Protein AF-A0A2W6BE45-F1 (afdb_monomer_lite)

Secondary structure (DSSP, 8-state):
---THHHHH-TTGGG--HHHHHH-HHHHHHHHHHH-SEEEETTTTEEEE-SHHHHHHHHH-TTTS-S--TT-HHHHHH-S-HHHH--

Foldseek 3Di:
DPPPVQCVVAVLLQPDAPVCVVVPCVVSLVVCVVPPQWGQHPNVNDIDHRDDVVVVVLVVCCVVNPLQDPPPVCCVPVNDDCSNGPD

Structure (mmCIF, N/CA/C/O backbone):
data_AF-A0A2W6BE45-F1
#
_entry.id   AF-A0A2W6BE45-F1
#
loop_
_atom_site.group_PDB
_atom_site.id
_atom_site.type_symbol
_atom_site.label_atom_id
_atom_site.label_alt_id
_atom_site.label_comp_id
_atom_site.label_asym_id
_atom_site.label_entity_id
_atom_site.label_seq_id
_atom_site.pdbx_PDB_ins_code
_atom_site.Cartn_x
_atom_site.Cartn_y
_atom_site.Cartn_z
_atom_site.occupancy
_atom_site.B_iso_or_equiv
_atom_site.auth_seq_id
_atom_site.auth_comp_id
_atom_site.auth_asym_id
_atom_site.auth_atom_id
_atom_site.pdbx_PDB_model_num
ATOM 1 N N . MET A 1 1 ? 9.378 -13.969 5.666 1.00 47.88 1 MET A N 1
ATOM 2 C CA . MET A 1 1 ? 9.173 -14.746 4.424 1.00 47.88 1 MET A CA 1
ATOM 3 C C . MET A 1 1 ? 7.722 -14.565 4.023 1.00 47.88 1 MET A C 1
ATOM 5 O O . MET A 1 1 ? 6.858 -15.186 4.625 1.00 47.88 1 MET A O 1
ATOM 9 N N . VAL A 1 2 ? 7.447 -13.640 3.104 1.00 55.50 2 VAL A N 1
ATOM 10 C CA . VAL A 1 2 ? 6.093 -13.421 2.578 1.00 55.50 2 VAL A CA 1
ATOM 11 C C . VAL A 1 2 ? 5.632 -14.726 1.922 1.00 55.50 2 VAL A C 1
ATOM 13 O O . VAL A 1 2 ? 6.409 -15.302 1.155 1.00 55.50 2 VAL A O 1
ATOM 16 N N . PRO A 1 3 ? 4.434 -15.246 2.226 1.00 55.03 3 PRO A N 1
ATOM 17 C CA . PRO A 1 3 ? 4.003 -16.515 1.668 1.00 55.03 3 PRO A CA 1
ATOM 18 C C . PRO A 1 3 ? 3.860 -16.391 0.144 1.00 55.03 3 PRO A C 1
ATOM 20 O O . PRO A 1 3 ? 3.182 -15.494 -0.356 1.00 55.03 3 PRO A O 1
ATOM 23 N N . ASP A 1 4 ? 4.488 -17.327 -0.576 1.00 70.19 4 ASP A N 1
ATOM 24 C CA . ASP A 1 4 ? 4.547 -17.499 -2.045 1.00 70.19 4 ASP A CA 1
ATOM 25 C C . ASP A 1 4 ? 3.206 -17.278 -2.780 1.00 70.19 4 ASP A C 1
ATOM 27 O O . ASP A 1 4 ? 3.157 -16.921 -3.956 1.00 70.19 4 ASP A O 1
ATOM 31 N N . ARG A 1 5 ? 2.095 -17.423 -2.056 1.00 83.56 5 ARG A N 1
ATOM 32 C CA . ARG A 1 5 ? 0.726 -17.205 -2.515 1.00 83.56 5 ARG A CA 1
ATOM 33 C C . ARG A 1 5 ? 0.464 -15.801 -3.070 1.00 83.56 5 ARG A C 1
ATOM 35 O O . ARG A 1 5 ? -0.157 -15.696 -4.121 1.00 83.56 5 ARG A O 1
ATOM 42 N N . HIS A 1 6 ? 0.954 -14.734 -2.435 1.00 88.44 6 HIS A N 1
ATOM 43 C CA . HIS A 1 6 ? 0.624 -13.373 -2.888 1.00 88.44 6 HIS A CA 1
ATOM 44 C C . HIS A 1 6 ? 1.170 -13.062 -4.285 1.00 88.44 6 HIS A C 1
ATOM 46 O O . HIS A 1 6 ? 0.512 -12.374 -5.054 1.00 88.44 6 HIS A O 1
ATOM 52 N N . ARG A 1 7 ? 2.329 -13.615 -4.665 1.00 85.50 7 ARG A N 1
ATOM 53 C CA . ARG A 1 7 ? 2.862 -13.438 -6.029 1.00 85.50 7 ARG A CA 1
ATOM 54 C C . ARG A 1 7 ? 2.018 -14.142 -7.089 1.00 85.50 7 ARG A C 1
ATOM 56 O O . ARG A 1 7 ? 2.024 -13.713 -8.236 1.00 85.50 7 ARG A O 1
ATOM 63 N N . ARG A 1 8 ? 1.329 -15.226 -6.718 1.00 89.81 8 ARG A N 1
ATOM 64 C CA . ARG A 1 8 ? 0.425 -15.957 -7.615 1.00 89.81 8 ARG A CA 1
ATOM 65 C C . ARG A 1 8 ? -0.917 -15.246 -7.754 1.00 89.81 8 ARG A C 1
ATOM 67 O O . ARG A 1 8 ? -1.442 -15.182 -8.858 1.00 89.81 8 ARG A O 1
ATOM 74 N N . ASP A 1 9 ? -1.429 -14.708 -6.649 1.00 94.19 9 ASP A N 1
ATOM 75 C CA . ASP A 1 9 ? -2.732 -14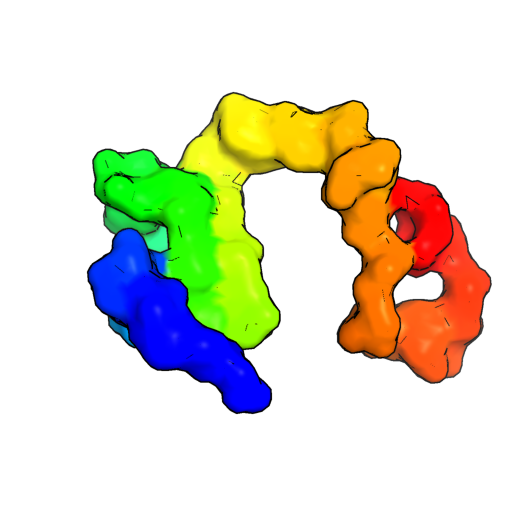.039 -6.600 1.00 94.19 9 ASP A CA 1
ATOM 76 C C . ASP A 1 9 ? -2.671 -12.601 -7.176 1.00 94.19 9 ASP A C 1
ATOM 78 O O . ASP A 1 9 ? -3.679 -12.111 -7.679 1.00 94.19 9 ASP A O 1
ATOM 82 N N . PHE A 1 10 ? -1.492 -11.954 -7.159 1.00 96.56 10 PHE A N 1
ATOM 83 C CA . PHE A 1 10 ? -1.248 -10.582 -7.650 1.00 96.56 10 PHE A CA 1
ATOM 84 C C . PHE A 1 10 ? -0.073 -10.520 -8.643 1.00 96.56 10 PHE A C 1
ATOM 86 O O . PHE A 1 10 ? 1.011 -10.015 -8.315 1.00 96.56 10 PHE A O 1
ATOM 93 N N . PRO A 1 11 ? -0.232 -11.097 -9.848 1.00 96.56 11 PRO A N 1
ATOM 94 C CA . PRO A 1 11 ? 0.846 -11.193 -10.822 1.00 96.56 11 PRO A CA 1
ATOM 95 C C . PRO A 1 11 ? 1.301 -9.833 -11.368 1.00 96.56 11 PRO A C 1
ATOM 97 O O . PRO A 1 11 ? 2.494 -9.690 -11.629 1.00 96.56 11 PRO A O 1
ATOM 100 N N . LEU A 1 12 ? 0.426 -8.829 -11.524 1.00 97.19 12 LEU A N 1
ATOM 101 C CA . LEU A 1 12 ? 0.857 -7.496 -11.967 1.00 97.19 12 LEU A CA 1
ATOM 102 C C . LEU A 1 12 ? 1.638 -6.786 -10.863 1.00 97.19 12 LEU A C 1
ATOM 104 O O . LEU A 1 12 ? 2.742 -6.310 -11.129 1.00 97.19 12 LEU A O 1
ATOM 108 N N . GLY A 1 13 ? 1.140 -6.772 -9.624 1.00 96.94 13 GLY A N 1
ATOM 109 C CA . GLY A 1 13 ? 1.885 -6.208 -8.491 1.00 96.94 13 GLY A CA 1
ATOM 110 C C . GLY A 1 13 ? 3.249 -6.851 -8.276 1.00 96.94 13 GLY A C 1
ATOM 111 O O . GLY A 1 13 ? 4.225 -6.157 -7.996 1.00 96.94 13 GLY A O 1
ATOM 112 N N . ALA A 1 14 ? 3.349 -8.164 -8.494 1.00 96.94 14 ALA A N 1
ATOM 113 C CA . ALA A 1 14 ? 4.604 -8.901 -8.396 1.00 96.94 14 ALA A CA 1
ATOM 114 C C . ALA A 1 14 ? 5.670 -8.482 -9.426 1.00 96.94 14 ALA A C 1
ATOM 116 O O . ALA A 1 14 ? 6.834 -8.855 -9.252 1.00 96.94 14 ALA A O 1
ATOM 117 N N . THR A 1 15 ? 5.296 -7.741 -10.476 1.00 96.94 15 THR A N 1
ATOM 118 C CA . THR A 1 15 ? 6.230 -7.232 -11.496 1.00 96.94 15 THR A CA 1
ATOM 119 C C . THR A 1 15 ? 6.703 -5.803 -11.244 1.00 96.94 15 THR A C 1
ATOM 121 O O . THR A 1 15 ? 7.726 -5.421 -11.802 1.00 96.94 15 THR A O 1
ATOM 124 N N . ILE A 1 16 ? 6.009 -5.031 -10.398 1.00 97.50 16 ILE A N 1
ATOM 125 C CA . ILE A 1 16 ? 6.334 -3.619 -10.157 1.00 97.50 16 ILE A CA 1
ATOM 126 C C . ILE A 1 16 ? 7.572 -3.486 -9.270 1.00 97.50 16 ILE A C 1
ATOM 128 O O . ILE A 1 16 ? 7.644 -4.035 -8.164 1.00 97.50 16 ILE A O 1
ATOM 132 N N . THR A 1 17 ? 8.541 -2.707 -9.736 1.00 96.56 17 THR A N 1
ATOM 133 C CA . THR A 1 17 ? 9.809 -2.464 -9.038 1.00 96.56 17 THR A CA 1
ATOM 134 C C . THR A 1 17 ? 9.838 -1.104 -8.340 1.00 96.56 17 THR A C 1
ATOM 136 O O . THR A 1 17 ? 9.152 -0.168 -8.742 1.00 96.56 17 THR A O 1
ATOM 139 N N . LEU A 1 18 ? 10.690 -0.963 -7.316 1.00 96.12 18 LEU A N 1
ATOM 140 C CA . LEU A 1 18 ? 10.933 0.338 -6.679 1.00 96.12 18 LEU A CA 1
ATOM 141 C C . LEU A 1 18 ? 11.487 1.373 -7.668 1.00 96.12 18 LEU A C 1
ATOM 143 O O . LEU A 1 18 ? 11.084 2.526 -7.616 1.00 96.12 18 LEU A O 1
ATOM 147 N N . ALA A 1 19 ? 12.368 0.963 -8.585 1.00 97.31 19 ALA A N 1
ATOM 148 C CA . ALA A 1 19 ? 12.975 1.865 -9.564 1.00 97.31 19 ALA A CA 1
ATOM 149 C C . ALA A 1 19 ? 11.943 2.458 -10.540 1.00 97.31 19 ALA A C 1
ATOM 151 O O . ALA A 1 19 ? 12.027 3.634 -10.889 1.00 97.31 19 ALA A O 1
ATOM 152 N N . GLU A 1 20 ? 10.955 1.663 -10.963 1.00 96.00 20 GLU A N 1
ATOM 153 C CA . GLU A 1 20 ? 9.842 2.158 -11.781 1.00 96.00 20 GLU A CA 1
ATOM 154 C C . GLU A 1 20 ? 9.007 3.187 -11.016 1.00 96.00 20 GLU A C 1
ATOM 156 O O . GLU A 1 20 ? 8.706 4.243 -11.565 1.00 96.00 20 GLU A O 1
ATOM 161 N N . LEU A 1 21 ? 8.673 2.903 -9.751 1.00 95.62 21 LEU A N 1
ATOM 162 C CA . LEU A 1 21 ? 7.897 3.816 -8.907 1.00 95.62 21 LEU A CA 1
ATOM 163 C C . LEU A 1 21 ? 8.638 5.126 -8.613 1.00 95.62 21 LEU A C 1
ATOM 165 O O . LEU A 1 21 ? 8.003 6.175 -8.573 1.00 95.62 21 LEU A O 1
ATOM 169 N N . ASP A 1 22 ? 9.956 5.061 -8.422 1.00 96.94 22 ASP A N 1
ATOM 170 C CA . ASP A 1 22 ? 10.814 6.225 -8.176 1.00 96.94 22 ASP A CA 1
ATOM 171 C C . ASP A 1 22 ? 10.972 7.098 -9.433 1.00 96.94 22 ASP A C 1
ATOM 173 O O . ASP A 1 22 ? 10.997 8.323 -9.353 1.00 96.94 22 ASP A O 1
ATOM 177 N N . THR A 1 23 ? 11.015 6.471 -10.615 1.00 97.94 23 THR A N 1
ATOM 178 C CA . THR A 1 23 ? 11.137 7.184 -11.896 1.00 97.94 23 THR A CA 1
ATOM 179 C C . THR A 1 23 ? 9.826 7.863 -12.298 1.00 97.94 23 THR A C 1
ATOM 181 O O . THR A 1 23 ? 9.808 9.058 -12.586 1.00 97.94 23 THR A O 1
ATOM 184 N N . ASP A 1 24 ? 8.736 7.096 -12.368 1.00 97.31 24 ASP A N 1
ATOM 185 C CA . ASP A 1 24 ? 7.388 7.601 -12.626 1.00 97.31 24 ASP A CA 1
ATOM 186 C C . ASP A 1 24 ? 6.349 6.558 -12.172 1.00 97.31 24 ASP A C 1
ATOM 188 O O . ASP A 1 24 ? 6.172 5.521 -12.823 1.00 97.31 24 ASP A O 1
ATOM 192 N N . PRO A 1 25 ? 5.602 6.817 -11.088 1.00 96.50 25 PRO A N 1
ATOM 193 C CA . PRO A 1 25 ? 4.639 5.854 -10.574 1.00 96.50 25 PRO A CA 1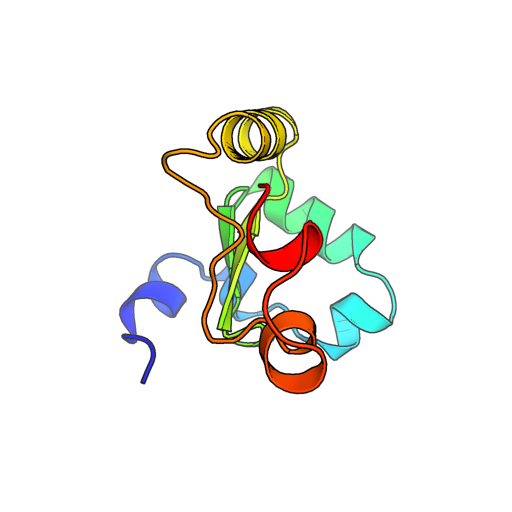
ATOM 194 C C . PRO A 1 25 ? 3.340 5.802 -11.395 1.00 96.50 25 PRO A C 1
ATOM 196 O O . PRO A 1 25 ? 2.580 4.834 -11.288 1.00 96.50 25 PRO A O 1
ATOM 199 N N . HIS A 1 26 ? 3.034 6.813 -12.220 1.00 97.56 26 HIS A N 1
ATOM 200 C CA . HIS A 1 26 ? 1.721 6.936 -12.865 1.00 97.56 26 HIS A CA 1
ATOM 201 C C . HIS A 1 26 ? 1.403 5.790 -13.837 1.00 97.56 26 HIS A C 1
ATOM 203 O O . HIS A 1 26 ? 0.282 5.268 -13.760 1.00 97.56 26 HIS A O 1
ATOM 209 N N . PRO A 1 27 ? 2.334 5.331 -14.701 1.00 98.06 27 PRO A N 1
ATOM 210 C CA . PRO A 1 27 ? 2.097 4.194 -15.582 1.00 98.06 27 PRO A CA 1
ATOM 211 C C . PRO A 1 27 ? 1.821 2.901 -14.811 1.00 98.06 27 PRO A C 1
ATOM 213 O O . PRO A 1 27 ? 0.901 2.164 -15.168 1.00 98.06 27 PRO A O 1
ATOM 216 N N . ALA A 1 28 ? 2.572 2.631 -13.738 1.00 97.12 28 ALA A N 1
AT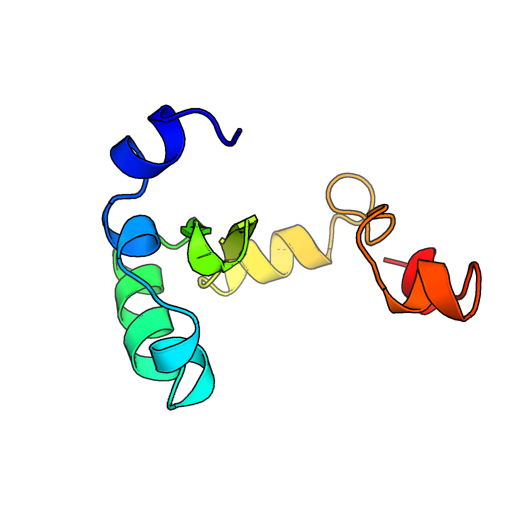OM 217 C CA . ALA A 1 28 ? 2.352 1.462 -12.887 1.00 97.12 28 ALA A CA 1
ATOM 218 C C . ALA A 1 28 ? 0.985 1.539 -12.190 1.00 97.12 28 ALA A C 1
ATOM 220 O O . ALA A 1 28 ? 0.189 0.602 -12.260 1.00 97.12 28 ALA A O 1
ATOM 221 N N . HIS A 1 29 ? 0.661 2.691 -11.598 1.00 97.50 29 HIS A N 1
ATOM 222 C CA . HIS A 1 29 ? -0.623 2.920 -10.940 1.00 97.50 29 HIS A CA 1
ATOM 223 C C . HIS A 1 29 ? -1.813 2.794 -11.899 1.00 97.50 29 HIS A C 1
ATOM 225 O O . HIS A 1 29 ? -2.869 2.309 -11.495 1.00 97.50 29 HIS A O 1
ATOM 231 N N . ALA A 1 30 ? -1.671 3.230 -13.155 1.00 98.00 30 ALA A N 1
ATOM 232 C CA . ALA A 1 30 ? -2.718 3.098 -14.165 1.00 98.00 30 ALA A CA 1
ATOM 233 C C . ALA A 1 30 ? -3.001 1.624 -14.486 1.00 98.00 30 ALA A C 1
ATOM 235 O O . ALA A 1 30 ? -4.151 1.197 -14.398 1.00 98.00 30 ALA A O 1
ATOM 236 N N . ARG A 1 31 ? -1.953 0.829 -14.745 1.00 97.50 31 ARG A N 1
ATOM 237 C CA . ARG A 1 31 ? -2.085 -0.616 -15.008 1.00 97.50 31 ARG A CA 1
ATOM 238 C C . ARG A 1 31 ? -2.715 -1.359 -13.830 1.00 97.50 31 ARG A C 1
ATOM 240 O O . ARG A 1 31 ? -3.590 -2.198 -14.033 1.00 97.50 31 ARG A O 1
ATOM 247 N N . LEU A 1 32 ? -2.286 -1.042 -12.606 1.00 98.19 32 LEU A N 1
ATOM 248 C CA . LEU A 1 32 ? -2.843 -1.642 -11.393 1.00 98.19 32 LEU A CA 1
ATOM 249 C C . LEU A 1 32 ? -4.316 -1.260 -11.214 1.00 98.19 32 LEU A C 1
ATOM 251 O O . LEU A 1 32 ? -5.141 -2.147 -11.038 1.00 98.19 32 LEU A O 1
ATOM 255 N N . ARG A 1 33 ? -4.693 0.016 -11.365 1.00 98.06 33 ARG A N 1
ATOM 256 C CA . ARG A 1 33 ? -6.101 0.449 -11.249 1.00 98.06 33 ARG A CA 1
ATOM 257 C C . ARG A 1 33 ? -7.059 -0.333 -12.136 1.00 98.06 33 ARG A C 1
ATOM 259 O O . ARG A 1 33 ? -8.188 -0.584 -11.724 1.00 98.06 33 ARG A O 1
ATOM 266 N N . GLU A 1 34 ? -6.630 -0.664 -13.349 1.00 97.75 34 GLU A N 1
ATOM 267 C CA . GLU A 1 34 ? -7.465 -1.356 -14.329 1.00 97.75 34 GLU A CA 1
ATOM 268 C C . GLU A 1 34 ? -7.705 -2.830 -13.985 1.00 97.75 34 GLU A C 1
ATOM 270 O O . GLU A 1 34 ? -8.752 -3.370 -14.339 1.00 97.75 34 GLU A O 1
ATOM 275 N N . ARG A 1 35 ? -6.743 -3.499 -13.337 1.00 97.25 35 ARG A N 1
ATOM 276 C CA . ARG A 1 35 ? -6.709 -4.973 -13.253 1.00 97.25 35 ARG A CA 1
ATOM 277 C C . ARG A 1 35 ? -6.494 -5.521 -11.845 1.00 97.25 35 ARG A C 1
ATOM 279 O O . ARG A 1 35 ? -7.106 -6.519 -11.488 1.00 97.25 35 ARG A O 1
ATOM 286 N N . GLU A 1 36 ? -5.664 -4.861 -11.047 1.00 97.94 36 GLU A N 1
ATOM 287 C CA . GLU A 1 36 ? -5.317 -5.222 -9.668 1.00 97.94 36 GLU A CA 1
ATOM 288 C C . GLU A 1 36 ? -5.392 -3.962 -8.775 1.00 97.94 36 GLU A C 1
ATOM 290 O O . GLU A 1 36 ? -4.368 -3.444 -8.322 1.00 97.94 36 GLU A O 1
ATOM 295 N N . PRO A 1 37 ? -6.602 -3.399 -8.547 1.00 97.62 37 PRO A N 1
ATOM 296 C CA . PRO A 1 37 ? -6.768 -2.109 -7.866 1.00 97.62 37 PRO A CA 1
ATOM 297 C C . PRO A 1 37 ? -6.328 -2.126 -6.394 1.00 97.62 37 PRO A C 1
ATOM 299 O O . PRO A 1 37 ? -6.123 -1.064 -5.804 1.00 97.62 37 PRO A O 1
ATOM 302 N N . VAL A 1 38 ? -6.185 -3.323 -5.825 1.00 98.06 38 VAL A N 1
ATOM 303 C CA . VAL A 1 38 ? -5.489 -3.622 -4.574 1.00 98.06 38 VAL A CA 1
ATOM 304 C C . VAL A 1 38 ? -4.523 -4.749 -4.895 1.00 98.06 38 VAL A C 1
ATOM 306 O O . VAL A 1 38 ? -4.961 -5.805 -5.349 1.00 98.06 38 VAL A O 1
ATOM 309 N N . SER A 1 39 ? -3.229 -4.524 -4.693 1.00 98.00 39 SER A N 1
ATOM 310 C CA . SER A 1 39 ? -2.203 -5.469 -5.121 1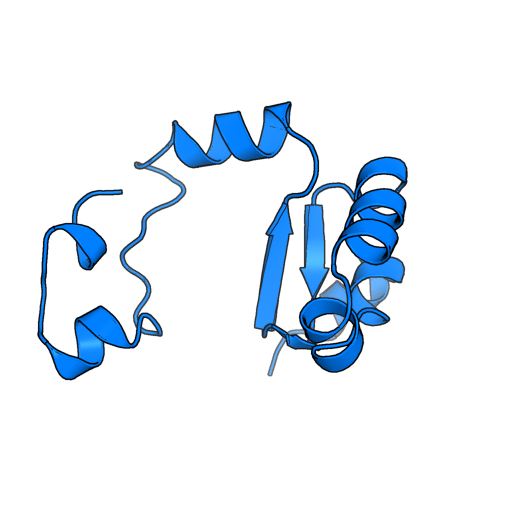.00 98.00 39 SER A CA 1
ATOM 311 C C . SER A 1 39 ? -1.086 -5.603 -4.103 1.00 98.00 39 SER A C 1
ATOM 313 O O . SER A 1 39 ? -0.630 -4.606 -3.548 1.00 98.00 39 SER A O 1
ATOM 315 N N . TRP A 1 40 ? -0.601 -6.826 -3.894 1.00 97.31 40 TRP A N 1
ATOM 316 C CA . TRP A 1 40 ? 0.634 -7.053 -3.148 1.00 97.31 40 TRP A CA 1
ATOM 317 C C . TRP A 1 40 ? 1.846 -6.691 -4.013 1.00 97.31 40 TRP A C 1
ATOM 319 O O . TRP A 1 40 ? 1.975 -7.192 -5.132 1.00 97.31 40 TRP A O 1
ATOM 329 N N . LEU A 1 41 ? 2.738 -5.843 -3.500 1.00 96.44 41 LEU A N 1
ATOM 330 C CA . LEU A 1 41 ? 3.995 -5.463 -4.145 1.00 96.44 41 LEU A 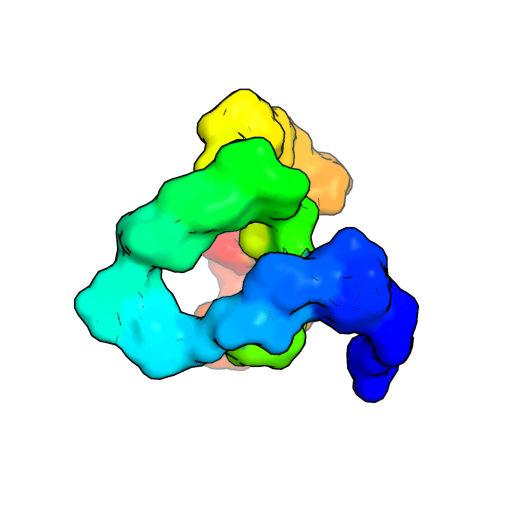CA 1
ATOM 331 C C . LEU A 1 41 ? 5.162 -6.012 -3.311 1.00 96.44 41 LEU A C 1
ATOM 333 O O . LEU A 1 41 ? 5.492 -5.444 -2.267 1.00 96.44 41 LEU A O 1
ATOM 337 N N . PRO A 1 42 ? 5.844 -7.085 -3.762 1.00 94.75 42 PRO A N 1
ATOM 338 C CA . PRO A 1 42 ? 7.010 -7.625 -3.062 1.00 94.75 42 PRO A CA 1
ATOM 339 C C . PRO A 1 42 ? 8.142 -6.605 -2.898 1.00 94.75 42 PRO A C 1
ATOM 341 O O . PRO A 1 42 ? 8.901 -6.684 -1.941 1.00 94.75 42 PRO A O 1
ATOM 344 N N . SER A 1 43 ? 8.245 -5.651 -3.826 1.00 93.75 43 SER A N 1
ATOM 345 C CA . SER A 1 43 ? 9.232 -4.569 -3.820 1.00 93.75 43 SER A CA 1
ATOM 346 C C . SER A 1 43 ? 9.027 -3.558 -2.684 1.00 93.75 43 SER A C 1
ATOM 348 O O . SER A 1 43 ? 9.991 -2.912 -2.285 1.00 93.75 43 SER A O 1
ATOM 350 N N . LEU A 1 44 ? 7.808 -3.458 -2.141 1.00 91.75 44 LEU A N 1
ATOM 351 C CA . LEU A 1 44 ? 7.457 -2.620 -0.987 1.00 91.75 44 LEU A CA 1
ATOM 352 C C . LEU A 1 44 ? 7.231 -3.426 0.300 1.00 91.75 44 LEU A C 1
ATOM 354 O O . LEU A 1 44 ? 7.017 -2.829 1.350 1.00 91.75 44 LEU A O 1
ATOM 358 N N . ASP A 1 45 ? 7.227 -4.761 0.218 1.00 91.31 45 ASP A N 1
ATOM 359 C CA . ASP A 1 45 ? 6.752 -5.645 1.293 1.00 91.31 45 ASP A CA 1
ATOM 360 C C . ASP A 1 45 ? 5.383 -5.196 1.852 1.00 91.31 45 ASP A C 1
ATOM 362 O O . ASP A 1 45 ? 5.152 -5.108 3.065 1.00 91.31 45 ASP A O 1
ATOM 366 N N . GLY A 1 46 ? 4.474 -4.840 0.937 1.00 92.38 46 GLY A N 1
ATOM 367 C CA . GLY A 1 46 ? 3.218 -4.195 1.292 1.00 92.38 46 GLY A CA 1
ATOM 368 C C . GLY A 1 46 ? 2.145 -4.245 0.212 1.00 92.38 46 GLY A C 1
ATOM 369 O O . GLY A 1 46 ? 2.375 -4.624 -0.939 1.00 92.38 46 GLY A O 1
ATOM 370 N N . TRP A 1 47 ? 0.943 -3.843 0.616 1.00 95.31 47 TRP A N 1
ATOM 371 C CA . TRP A 1 47 ? -0.211 -3.681 -0.260 1.00 95.31 47 TRP A CA 1
ATOM 372 C C . TRP A 1 47 ? -0.256 -2.269 -0.837 1.00 95.31 47 TRP A C 1
ATOM 374 O O . TRP A 1 47 ? -0.072 -1.296 -0.111 1.00 95.31 47 TRP A O 1
ATOM 384 N N . LEU A 1 48 ? -0.570 -2.157 -2.126 1.00 96.94 48 LEU A N 1
ATOM 385 C CA . LEU A 1 48 ? -0.838 -0.887 -2.789 1.00 96.94 48 LEU A CA 1
ATOM 386 C C . LEU A 1 48 ? -2.304 -0.822 -3.226 1.00 96.94 48 LEU A C 1
ATOM 388 O O . LEU A 1 48 ? -2.777 -1.681 -3.973 1.00 96.94 48 LEU A O 1
ATOM 392 N N . VAL A 1 49 ? -3.009 0.219 -2.783 1.00 97.94 49 VAL A N 1
ATOM 393 C CA . VAL A 1 49 ? -4.391 0.524 -3.177 1.00 97.94 49 VAL A CA 1
ATOM 394 C C . VAL A 1 49 ? -4.365 1.682 -4.168 1.00 97.94 49 VAL A C 1
ATOM 396 O O . VAL A 1 49 ? -3.898 2.770 -3.845 1.00 97.94 49 VAL A O 1
ATOM 399 N N . THR A 1 50 ? -4.852 1.461 -5.389 1.00 97.50 50 THR A N 1
ATOM 400 C CA . THR A 1 50 ? -4.727 2.442 -6.483 1.00 97.50 50 THR A CA 1
ATOM 401 C C . THR A 1 50 ? -6.061 3.024 -6.950 1.00 97.50 50 THR A C 1
ATOM 403 O O . THR A 1 50 ? -6.067 4.081 -7.592 1.00 97.50 50 THR A O 1
ATOM 406 N N . ARG A 1 51 ? -7.191 2.370 -6.638 1.00 96.88 51 ARG A N 1
ATOM 407 C CA . ARG A 1 51 ? -8.543 2.854 -6.966 1.00 96.88 51 ARG A CA 1
ATOM 408 C C . ARG A 1 51 ? -9.058 3.805 -5.886 1.00 96.88 51 ARG A C 1
ATOM 410 O O . ARG A 1 51 ? -8.924 3.534 -4.697 1.00 96.88 51 ARG A O 1
ATOM 417 N N . HIS A 1 52 ? -9.645 4.920 -6.317 1.00 96.44 52 HIS A N 1
ATOM 418 C CA . HIS A 1 52 ? -9.968 6.046 -5.439 1.00 96.44 52 HIS A CA 1
ATOM 419 C C . HIS A 1 52 ? -10.988 5.711 -4.341 1.00 96.44 52 HIS A C 1
ATOM 421 O O . HIS A 1 52 ? -10.776 6.061 -3.187 1.00 96.44 52 HIS A O 1
ATOM 427 N N . ASP A 1 53 ? -12.077 5.024 -4.683 1.00 97.81 53 ASP A N 1
ATOM 428 C CA . ASP A 1 53 ? -13.121 4.610 -3.736 1.00 97.81 53 ASP A CA 1
ATOM 429 C C . ASP A 1 53 ? -12.573 3.694 -2.630 1.00 97.81 53 ASP A C 1
ATOM 431 O O . ASP A 1 53 ? -12.891 3.887 -1.460 1.00 97.81 53 ASP A O 1
ATOM 435 N N . LEU A 1 54 ? -11.706 2.742 -2.987 1.00 97.56 54 LEU A N 1
ATOM 436 C CA . LEU A 1 54 ? -11.073 1.816 -2.046 1.00 97.56 54 LEU A CA 1
ATOM 437 C C . LEU A 1 54 ? -10.059 2.526 -1.150 1.00 97.56 54 LEU A C 1
ATOM 439 O O . LEU A 1 54 ? -10.048 2.298 0.056 1.00 97.56 54 LEU A O 1
ATOM 443 N N . ALA A 1 55 ? -9.242 3.414 -1.722 1.00 96.50 55 ALA A N 1
ATOM 444 C CA . ALA A 1 55 ? -8.304 4.220 -0.948 1.00 96.50 55 ALA A CA 1
ATOM 445 C C . ALA A 1 55 ? -9.049 5.110 0.056 1.00 96.50 55 ALA A C 1
ATOM 447 O O . ALA A 1 55 ? -8.680 5.176 1.224 1.00 96.50 55 ALA A O 1
ATOM 448 N N . LEU A 1 56 ? -10.137 5.753 -0.375 1.00 97.50 56 LEU A N 1
ATOM 449 C CA . LEU A 1 56 ? -10.950 6.599 0.492 1.00 97.50 56 LEU A CA 1
ATOM 450 C C . LEU A 1 56 ? -11.671 5.799 1.583 1.00 97.50 56 LEU A C 1
ATOM 452 O O . LEU A 1 56 ? -11.807 6.297 2.696 1.00 97.50 56 LEU A O 1
ATOM 456 N N . ALA A 1 57 ? -12.130 4.583 1.278 1.00 96.88 57 ALA A N 1
ATOM 457 C CA . ALA A 1 57 ? -12.717 3.690 2.272 1.00 96.88 57 ALA A CA 1
ATOM 458 C C . ALA A 1 57 ? -11.689 3.297 3.343 1.00 96.88 57 ALA A C 1
ATOM 460 O O . ALA A 1 57 ? -11.985 3.427 4.526 1.00 96.88 57 ALA A O 1
ATOM 461 N N . ALA A 1 58 ? -10.476 2.906 2.936 1.00 95.19 58 ALA A N 1
ATOM 462 C CA . ALA A 1 58 ? -9.402 2.559 3.865 1.00 95.19 58 ALA A CA 1
ATOM 463 C C . ALA A 1 58 ? -9.006 3.749 4.754 1.00 95.19 58 ALA A C 1
ATOM 465 O O . ALA A 1 58 ? -8.994 3.624 5.970 1.00 95.19 58 ALA A O 1
ATOM 466 N N . MET A 1 59 ? -8.792 4.933 4.164 1.00 92.38 59 MET A N 1
ATOM 467 C CA . MET A 1 59 ? -8.432 6.152 4.908 1.00 92.38 59 MET A CA 1
ATOM 468 C C . MET A 1 59 ? -9.515 6.636 5.888 1.00 92.38 59 MET A C 1
ATOM 470 O O . MET A 1 59 ? -9.241 7.488 6.726 1.00 92.38 59 MET A O 1
ATOM 474 N N . ARG A 1 60 ? -10.761 6.167 5.758 1.00 94.44 60 ARG A N 1
ATOM 475 C CA . ARG A 1 60 ? -11.868 6.522 6.662 1.00 94.44 60 ARG A CA 1
ATOM 476 C C . ARG A 1 60 ? -12.089 5.501 7.774 1.00 94.44 60 ARG A C 1
ATOM 478 O O . ARG A 1 60 ? -12.848 5.792 8.694 1.00 94.44 60 ARG A O 1
ATOM 485 N N . ASP A 1 61 ? -11.464 4.332 7.685 1.00 93.94 61 ASP A N 1
ATOM 486 C CA . ASP A 1 61 ? -11.599 3.240 8.645 1.00 93.94 61 ASP A CA 1
ATOM 487 C C . ASP A 1 61 ? -10.295 3.059 9.432 1.00 93.94 61 ASP A C 1
ATOM 489 O O . ASP A 1 61 ? -9.599 2.053 9.313 1.00 93.94 61 ASP A O 1
ATOM 493 N N . ALA A 1 62 ? -9.997 4.059 10.264 1.00 89.75 62 ALA A N 1
ATOM 494 C CA . ALA A 1 62 ? -8.865 4.074 11.193 1.00 89.75 62 ALA A CA 1
ATOM 495 C C . ALA A 1 62 ? -8.888 2.901 12.191 1.00 89.75 62 ALA A C 1
ATOM 497 O O . ALA A 1 62 ? -7.862 2.481 12.718 1.00 89.75 62 ALA A O 1
ATOM 498 N N . THR A 1 63 ? -10.078 2.346 12.457 1.00 89.44 63 THR A N 1
ATOM 499 C CA . THR A 1 63 ? -10.232 1.192 13.350 1.00 89.44 63 THR A CA 1
ATOM 500 C C . THR A 1 63 ? -9.682 -0.096 12.751 1.00 89.44 63 THR A C 1
ATOM 502 O O . THR A 1 63 ? -9.176 -0.939 13.490 1.00 89.44 63 THR A O 1
ATOM 505 N N . THR A 1 64 ? -9.770 -0.253 11.430 1.00 91.38 64 THR A N 1
ATOM 506 C CA . THR A 1 64 ? -9.261 -1.431 10.716 1.00 91.38 64 THR A CA 1
ATOM 507 C C . THR A 1 64 ? -7.878 -1.178 10.113 1.00 91.38 64 THR A C 1
ATOM 509 O O . THR A 1 64 ? -7.036 -2.077 10.111 1.00 91.38 64 THR A O 1
ATOM 512 N N . PHE A 1 65 ? -7.634 0.029 9.597 1.00 89.44 65 PHE A N 1
ATOM 513 C CA . PHE A 1 65 ? -6.411 0.419 8.894 1.00 89.44 65 PHE A CA 1
ATOM 514 C C . PHE A 1 65 ? -5.674 1.505 9.671 1.00 89.44 65 PHE A C 1
ATOM 516 O O . PHE A 1 65 ? -5.745 2.682 9.335 1.00 89.44 65 PHE A O 1
ATOM 523 N N . THR A 1 66 ? -4.961 1.083 10.708 1.00 86.38 66 THR A N 1
ATOM 524 C CA . THR A 1 66 ? -4.220 1.997 11.576 1.00 86.38 66 THR A CA 1
ATOM 525 C C . THR A 1 66 ? -2.834 2.344 11.030 1.00 86.38 66 THR A C 1
ATOM 527 O O . THR A 1 66 ? -2.209 1.557 10.313 1.00 86.38 66 THR A O 1
ATOM 530 N N . VAL A 1 67 ? -2.336 3.517 11.419 1.00 80.38 67 VAL A N 1
ATOM 531 C CA . VAL A 1 67 ? -0.945 3.950 11.202 1.00 80.38 67 VAL A CA 1
ATOM 532 C C . VAL A 1 67 ? 0.062 3.359 12.201 1.00 80.38 67 VAL A C 1
ATOM 534 O O . VAL A 1 67 ? 1.267 3.540 12.012 1.00 80.38 67 VAL A O 1
ATOM 537 N N . ASP A 1 68 ? -0.399 2.637 13.230 1.00 80.56 68 ASP A N 1
ATOM 538 C CA . ASP A 1 68 ? 0.439 1.962 14.235 1.00 80.56 68 ASP A CA 1
ATOM 539 C C . ASP A 1 68 ? 1.134 0.710 13.653 1.00 80.56 68 ASP A C 1
ATOM 541 O O . ASP A 1 68 ? 0.834 -0.438 13.991 1.00 80.56 68 ASP A O 1
ATOM 545 N N . ASP A 1 69 ? 2.052 0.926 12.706 1.00 79.56 69 ASP A N 1
ATOM 546 C CA . ASP A 1 69 ? 2.910 -0.114 12.134 1.00 79.56 69 ASP A CA 1
ATOM 547 C C . ASP A 1 69 ? 4.288 -0.091 12.829 1.00 79.56 69 ASP A C 1
ATOM 549 O O . ASP A 1 69 ? 4.985 0.930 12.790 1.00 79.56 69 ASP A O 1
ATOM 553 N N . PRO A 1 70 ? 4.763 -1.218 13.397 1.00 78.94 70 PRO A N 1
ATOM 554 C CA . PRO A 1 70 ? 6.102 -1.324 13.982 1.00 78.94 70 PRO A CA 1
ATOM 555 C C . PRO A 1 70 ? 7.247 -0.935 13.031 1.00 78.94 70 PRO A C 1
ATOM 557 O O . PRO A 1 70 ? 8.338 -0.587 13.483 1.00 78.94 70 PRO A O 1
ATOM 560 N N . ARG A 1 71 ? 7.022 -0.997 11.713 1.00 76.38 71 ARG A N 1
ATOM 561 C CA . ARG A 1 71 ? 7.975 -0.609 10.663 1.00 76.38 71 ARG A CA 1
ATOM 562 C C . ARG A 1 71 ? 7.997 0.899 10.399 1.00 76.38 71 ARG A C 1
ATOM 564 O O . ARG A 1 71 ? 8.840 1.352 9.624 1.00 76.38 71 ARG A O 1
ATOM 571 N N . PHE A 1 72 ? 7.106 1.687 11.003 1.00 75.00 72 PHE A N 1
ATOM 572 C CA . PHE A 1 72 ? 7.048 3.129 10.790 1.00 75.00 72 PHE A CA 1
ATOM 573 C C . PHE A 1 72 ? 8.289 3.821 11.374 1.00 75.00 72 PHE A C 1
ATOM 575 O O . PHE A 1 72 ? 8.406 4.058 12.578 1.00 75.00 72 PHE A O 1
ATOM 582 N N . SER A 1 73 ? 9.246 4.141 10.499 1.00 74.62 73 SER A N 1
ATOM 583 C CA . SER A 1 73 ? 10.588 4.610 10.870 1.00 74.62 73 SER A CA 1
ATOM 584 C C . SER A 1 73 ? 10.578 5.905 11.679 1.00 74.62 73 SER A C 1
ATOM 586 O O . SER A 1 73 ? 11.389 6.064 12.589 1.00 74.62 73 SER A O 1
ATOM 588 N N . THR A 1 74 ? 9.630 6.802 11.406 1.00 68.25 74 THR A N 1
ATOM 589 C CA . THR A 1 74 ? 9.418 8.010 12.206 1.00 68.25 74 THR A CA 1
ATOM 590 C C . THR A 1 74 ? 9.107 7.630 13.656 1.00 68.25 74 THR A C 1
ATOM 592 O O . THR A 1 74 ? 9.836 8.037 14.554 1.00 68.25 74 THR A O 1
ATOM 595 N N . GLY A 1 75 ? 8.121 6.758 13.901 1.00 69.31 75 GLY A N 1
ATOM 596 C CA . GLY A 1 75 ? 7.811 6.270 15.251 1.00 69.31 75 GLY A CA 1
ATOM 597 C C . GLY A 1 75 ? 8.995 5.589 15.949 1.00 69.31 75 GLY A C 1
ATOM 598 O O . GLY A 1 75 ? 9.186 5.773 17.150 1.00 69.31 75 GLY A O 1
ATOM 599 N N . GLN A 1 76 ? 9.836 4.871 15.199 1.00 77.94 76 GLN A N 1
ATOM 600 C CA . GLN A 1 76 ? 11.040 4.222 15.734 1.00 77.94 76 GLN A CA 1
ATOM 601 C C . GLN A 1 76 ? 12.140 5.217 16.148 1.00 77.94 76 GLN A C 1
ATOM 603 O O . GLN A 1 76 ? 12.864 4.962 17.108 1.00 77.94 76 GLN A O 1
ATOM 608 N N . VAL A 1 77 ? 12.291 6.338 15.434 1.00 79.38 77 VAL A N 1
ATOM 609 C CA . VAL A 1 77 ? 13.390 7.299 15.653 1.00 79.38 77 VAL A CA 1
ATOM 610 C C . VAL A 1 77 ? 13.004 8.421 16.614 1.00 79.38 77 VAL A C 1
ATOM 612 O O . VAL A 1 77 ? 13.814 8.804 17.456 1.00 79.38 77 VAL A O 1
ATOM 615 N N . ILE A 1 78 ? 11.790 8.963 16.491 1.00 78.56 78 ILE A N 1
ATOM 616 C CA . ILE A 1 78 ? 11.347 10.131 17.272 1.00 78.56 78 ILE A CA 1
ATOM 617 C C . ILE A 1 78 ? 10.371 9.777 18.403 1.00 78.56 78 ILE A C 1
ATOM 619 O O . ILE A 1 78 ? 9.996 10.655 19.177 1.00 78.56 78 ILE A O 1
ATOM 623 N N . GLY A 1 79 ? 10.001 8.500 18.537 1.00 71.88 79 GLY A N 1
ATOM 624 C CA . GLY A 1 79 ? 9.010 8.029 19.502 1.00 71.88 79 GLY A CA 1
ATOM 625 C C . GLY A 1 79 ? 7.561 8.231 19.033 1.00 71.88 79 GLY A C 1
ATOM 626 O O . GLY A 1 79 ? 7.316 8.724 17.926 1.00 71.88 79 GLY A O 1
ATOM 627 N N . PRO A 1 80 ? 6.574 7.830 19.855 1.00 70.25 80 PRO A N 1
ATOM 628 C CA . PRO A 1 80 ? 5.160 7.968 19.522 1.00 70.25 80 PRO A CA 1
ATOM 629 C C . PRO A 1 80 ? 4.779 9.433 19.286 1.00 70.25 80 PRO A C 1
ATOM 631 O O . PRO A 1 80 ? 5.141 10.318 20.061 1.00 70.25 80 PRO A O 1
ATOM 634 N N . SER A 1 81 ? 4.037 9.688 18.212 1.00 73.19 81 SER A N 1
ATOM 635 C CA . SER A 1 81 ? 3.610 11.029 17.811 1.00 73.19 81 SER A CA 1
ATOM 636 C C . SER A 1 81 ? 2.216 10.980 17.191 1.00 73.19 81 SER A C 1
ATOM 638 O O . SER A 1 81 ? 1.726 9.897 16.882 1.00 73.19 81 SER A O 1
ATOM 640 N N . MET A 1 82 ? 1.615 12.144 16.933 1.00 77.06 82 MET A N 1
ATOM 641 C CA . MET A 1 82 ? 0.351 12.250 16.191 1.00 77.06 82 MET A CA 1
ATOM 642 C C . MET A 1 82 ? 0.405 11.482 14.854 1.00 77.06 82 MET A C 1
ATOM 644 O O . MET A 1 82 ? -0.544 10.804 14.503 1.00 77.06 82 MET A O 1
ATOM 648 N N . LEU A 1 83 ? 1.545 11.485 14.149 1.00 70.00 83 LEU A N 1
ATOM 649 C CA . LEU A 1 83 ? 1.717 10.748 12.884 1.00 70.00 83 LEU A CA 1
ATOM 650 C C . LEU A 1 83 ? 1.814 9.221 13.046 1.00 70.00 83 LEU A C 1
ATOM 652 O O . LEU A 1 83 ? 1.747 8.510 12.050 1.00 70.00 83 LEU A O 1
ATOM 656 N N . SER A 1 84 ? 2.033 8.732 14.268 1.00 57.41 84 SER A N 1
ATOM 657 C CA . SER A 1 84 ? 2.202 7.305 14.578 1.00 57.41 84 SER A CA 1
ATOM 658 C C . SER A 1 84 ? 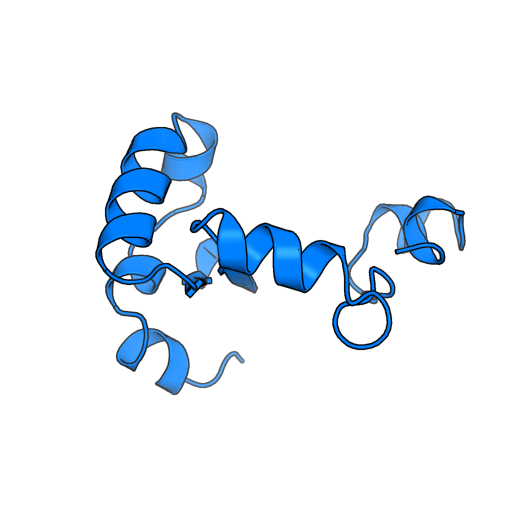1.014 6.719 15.346 1.00 57.41 84 SER A C 1
ATOM 660 O O . SER A 1 84 ? 0.952 5.508 15.502 1.00 57.41 84 SER A O 1
ATOM 662 N N . LEU A 1 85 ? 0.135 7.572 15.887 1.00 61.12 85 LEU A N 1
ATOM 663 C CA . LEU A 1 85 ? -0.961 7.185 16.781 1.00 61.12 85 LEU A CA 1
ATOM 664 C C . LEU A 1 85 ? -2.337 7.641 16.278 1.00 61.12 85 LEU A C 1
ATOM 666 O O . LEU A 1 85 ? -3.325 6.984 16.589 1.00 61.12 85 LEU A O 1
ATOM 670 N N . ASP A 1 86 ? -2.406 8.744 15.522 1.00 57.69 86 ASP A N 1
ATOM 671 C CA . ASP A 1 86 ? -3.656 9.274 14.979 1.00 57.69 86 ASP A CA 1
ATOM 672 C C . ASP A 1 86 ? -3.729 8.984 13.475 1.00 57.69 86 ASP A C 1
ATOM 674 O O . ASP A 1 86 ? -3.125 9.675 12.649 1.00 57.69 86 ASP A O 1
ATOM 678 N N . GLY A 1 87 ? -4.477 7.935 13.132 1.00 52.19 87 GLY A N 1
ATOM 679 C CA . GLY A 1 87 ? -4.706 7.482 11.763 1.00 52.19 87 GLY A CA 1
ATOM 680 C C . GLY A 1 87 ? -5.331 6.104 11.706 1.00 52.19 87 GLY A C 1
ATOM 681 O O . GLY A 1 87 ? -4.860 5.204 12.443 1.00 52.19 87 GLY A O 1
#

pLDDT: mean 87.87, std 13.1, range [47.88, 98.19]

Sequence (87 aa):
MVPDRHRRDFPLGATITLAELDTDPHPAHARLREREPVSWLPSLDGWLVTRHDLALAAMRDATTFTVDDPRFSTGQVIGPSMLSLDG

Radius of gyration: 14.44 Å; chains: 1; bounding box: 26×30×35 Å